Protein AF-A0A2J6SC99-F1 (afdb_monomer_lite)

Foldseek 3Di:
DLVVLVVCLVVVPQADEDPPLQCCVDPNVPNDHLVNSLVVLLVVLVSNVVSNHFYEYEDSLVCCVSCVVSHQEYEYEDCLPVVCLVSRCVCVVVVGEYEYEYEPPCPPDDDPVNCCSQPVDPSCVRYFYWYDHPVRDPRIDGD

pLDDT: mean 95.83, std 3.73, range [76.88, 98.75]

Secondary structure (DSSP, 8-state):
-HHHHHHHHHTT-SEEEETTTTGGGS--SS---HHHHHHHHHHHHHHHHTTS-EEEEES-GGGHHHHTTT-SEEEEE-HHHHT-HHHHHHHHHTT--EEEEE--TTTTS--HHHHHHHH--GGGTTEEEEE--TT--S--EE-

InterPro domains:
  IPR004352 Glycoside-hydrolase family GH114, TIM-barrel domain [PF03537] (1-139)
  IPR013785 Aldolase-type TIM barrel [G3DSA:3.20.20.70] (1-140)
  IPR017853 Glycoside hydrolase superfamily [SSF51445] (4-142)

Organism: Hyaloscypha variabilis (strain UAMH 11265 / GT02V1 / F) (NCBI:txid1149755)

Radius of gyration: 16.0 Å; chains: 1; bounding box: 42×34×37 Å

Structure (mmCIF, N/CA/C/O backbone):
data_AF-A0A2J6SC99-F1
#
_entry.id   AF-A0A2J6SC99-F1
#
loop_
_atom_site.group_PDB
_atom_site.id
_atom_site.type_symbol
_atom_site.label_atom_id
_atom_site.label_alt_id
_atom_site.label_comp_id
_atom_site.label_asym_id
_atom_site.label_entity_id
_atom_site.labe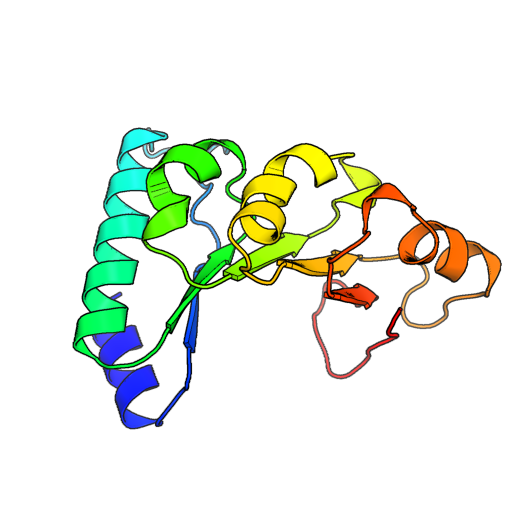l_seq_id
_atom_site.pdbx_PDB_ins_code
_atom_site.Cartn_x
_atom_site.Cartn_y
_atom_site.Cartn_z
_atom_site.occupancy
_atom_site.B_iso_or_equiv
_atom_site.auth_seq_id
_atom_site.auth_comp_id
_atom_site.auth_asym_id
_atom_site.auth_atom_id
_atom_site.pdbx_PDB_model_num
ATOM 1 N N . MET A 1 1 ? -18.388 2.219 2.168 1.00 96.25 1 MET A N 1
ATOM 2 C CA . MET A 1 1 ? -17.527 1.097 1.742 1.00 96.25 1 MET A CA 1
ATOM 3 C C . MET A 1 1 ? -18.162 -0.278 1.862 1.00 96.25 1 MET A C 1
ATOM 5 O O . MET A 1 1 ? -17.966 -1.056 0.94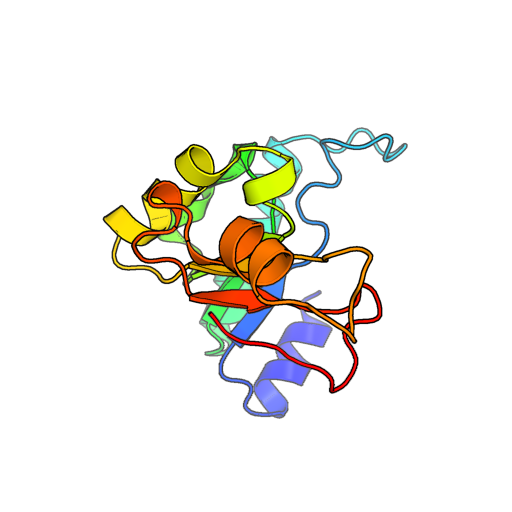5 1.00 96.25 1 MET A O 1
ATOM 9 N N . LEU A 1 2 ? -18.974 -0.575 2.885 1.00 98.00 2 LEU A N 1
ATOM 10 C CA . LEU A 1 2 ? -19.567 -1.914 3.074 1.00 98.00 2 LEU A CA 1
ATOM 11 C C . LEU A 1 2 ? -20.222 -2.522 1.821 1.00 98.00 2 LEU A C 1
ATOM 13 O O . LEU A 1 2 ? -19.901 -3.644 1.465 1.00 98.00 2 LEU A O 1
ATOM 17 N N . LYS A 1 3 ? -21.022 -1.749 1.073 1.00 98.19 3 LYS A N 1
ATOM 18 C CA . LYS A 1 3 ? -21.625 -2.221 -0.191 1.00 98.19 3 LYS A CA 1
ATOM 19 C C . LYS A 1 3 ? -20.603 -2.642 -1.259 1.00 98.19 3 LYS A C 1
ATOM 21 O O . LYS A 1 3 ? -20.916 -3.473 -2.103 1.00 98.19 3 LYS A O 1
ATOM 26 N N . ARG A 1 4 ? -19.403 -2.047 -1.262 1.00 97.88 4 ARG A N 1
ATOM 27 C CA . ARG A 1 4 ? -18.306 -2.473 -2.146 1.00 97.88 4 ARG A CA 1
ATOM 28 C C . ARG A 1 4 ? -17.730 -3.798 -1.656 1.00 97.88 4 ARG A C 1
ATOM 30 O O . ARG A 1 4 ? -17.601 -4.701 -2.461 1.00 97.88 4 ARG A O 1
ATOM 37 N N . LEU A 1 5 ? -17.499 -3.948 -0.352 1.00 97.69 5 LEU A N 1
ATOM 38 C CA . LEU A 1 5 ? -17.050 -5.221 0.225 1.00 97.69 5 LEU A CA 1
ATOM 39 C C . LEU A 1 5 ? -18.066 -6.353 -0.006 1.00 97.69 5 LEU A C 1
ATOM 41 O O . LEU A 1 5 ? -17.665 -7.458 -0.346 1.00 97.69 5 LEU A O 1
ATOM 45 N N . ASP A 1 6 ? -19.372 -6.076 0.091 1.00 97.94 6 ASP A N 1
ATOM 46 C CA . ASP A 1 6 ? -20.428 -7.043 -0.255 1.00 97.94 6 ASP A CA 1
ATOM 47 C C . ASP A 1 6 ? -20.315 -7.499 -1.721 1.00 97.94 6 ASP A C 1
ATOM 49 O O . ASP A 1 6 ? -20.496 -8.676 -2.033 1.00 97.94 6 ASP A O 1
ATOM 53 N N . ARG A 1 7 ? -20.002 -6.567 -2.630 1.00 97.25 7 ARG A N 1
ATOM 54 C CA . ARG A 1 7 ? -19.789 -6.861 -4.051 1.00 97.25 7 ARG A CA 1
ATOM 55 C C . ARG A 1 7 ? -18.515 -7.670 -4.284 1.00 97.25 7 ARG A C 1
ATOM 57 O O . ARG A 1 7 ? -18.561 -8.634 -5.035 1.00 97.25 7 ARG A O 1
ATOM 64 N N . GLU A 1 8 ? -17.397 -7.304 -3.666 1.00 96.56 8 GLU A N 1
ATOM 65 C CA . GLU A 1 8 ? -16.146 -8.048 -3.853 1.00 96.56 8 GLU A CA 1
ATOM 66 C C . GLU A 1 8 ? -16.260 -9.475 -3.291 1.00 96.56 8 GLU A C 1
ATOM 68 O O . GLU A 1 8 ? -15.824 -10.430 -3.935 1.00 96.56 8 GLU A O 1
ATOM 73 N N . ALA A 1 9 ? -16.960 -9.649 -2.166 1.00 94.81 9 ALA A N 1
ATOM 74 C CA . ALA A 1 9 ? -17.269 -10.966 -1.616 1.00 94.81 9 ALA A CA 1
ATOM 75 C C . ALA A 1 9 ? -18.200 -11.785 -2.529 1.00 94.81 9 ALA A C 1
ATOM 77 O O . ALA A 1 9 ? -17.954 -12.970 -2.750 1.00 94.81 9 ALA A O 1
ATOM 78 N N . SER A 1 10 ? -19.235 -11.175 -3.123 1.00 97.00 10 SER A N 1
ATOM 79 C CA . SER A 1 10 ? -20.123 -11.885 -4.062 1.00 97.00 10 SER A CA 1
ATOM 80 C C . SER A 1 10 ? -19.430 -12.274 -5.370 1.00 97.00 10 SER A C 1
ATOM 82 O O . SER A 1 10 ? -19.829 -13.238 -6.022 1.00 97.00 10 SER A O 1
ATOM 84 N N . MET A 1 11 ? -18.359 -11.562 -5.727 1.00 96.69 11 MET A N 1
ATOM 85 C CA . MET A 1 11 ? -17.462 -11.895 -6.832 1.00 96.69 11 MET A CA 1
ATOM 86 C C . MET A 1 11 ? -16.366 -12.901 -6.443 1.00 96.69 11 MET A C 1
ATOM 88 O O . MET A 1 11 ? -15.511 -13.192 -7.278 1.00 96.69 11 MET A O 1
ATOM 92 N N . MET A 1 12 ? -16.393 -13.436 -5.214 1.00 94.44 12 MET A N 1
ATOM 93 C CA . MET A 1 12 ? -15.407 -14.382 -4.678 1.00 94.44 12 MET A CA 1
ATOM 94 C C . MET A 1 12 ? -13.968 -13.860 -4.789 1.00 94.44 12 MET A C 1
ATOM 96 O O . MET A 1 12 ? -13.054 -14.603 -5.137 1.00 94.44 12 MET A O 1
ATOM 100 N N . ARG A 1 13 ? -13.760 -12.561 -4.543 1.00 95.81 13 ARG A N 1
ATOM 101 C CA . ARG A 1 13 ? -12.409 -11.998 -4.451 1.00 95.81 13 ARG A CA 1
ATOM 102 C C . ARG A 1 13 ? -11.722 -12.496 -3.185 1.00 95.81 13 ARG A C 1
ATOM 104 O O . ARG A 1 13 ? -12.306 -12.442 -2.107 1.00 95.81 13 ARG A O 1
ATOM 111 N N . ASP A 1 14 ? -10.467 -12.911 -3.319 1.00 97.69 14 ASP A N 1
ATOM 112 C CA . ASP A 1 14 ? -9.653 -13.391 -2.196 1.00 97.69 14 ASP A CA 1
ATOM 113 C C . ASP A 1 14 ? -9.226 -12.263 -1.250 1.00 97.69 14 ASP A C 1
ATOM 115 O O . ASP A 1 14 ? -8.960 -12.487 -0.068 1.00 97.69 14 ASP A O 1
ATOM 119 N N . GLY A 1 15 ? -9.179 -11.032 -1.757 1.00 97.25 15 GLY A N 1
ATOM 120 C CA . GLY A 1 15 ? -8.796 -9.881 -0.967 1.00 97.25 15 GLY A CA 1
ATOM 121 C C . GLY A 1 15 ? -9.134 -8.543 -1.607 1.00 97.25 15 GLY A C 1
ATOM 122 O O . GLY A 1 15 ? -9.503 -8.467 -2.782 1.00 97.25 15 GLY A O 1
ATOM 123 N N . VAL A 1 16 ? -9.023 -7.491 -0.802 1.00 97.69 16 VAL A N 1
ATOM 124 C CA . VAL A 1 16 ? -9.272 -6.101 -1.185 1.00 97.69 16 VAL A CA 1
ATOM 125 C C . VAL A 1 16 ? -8.086 -5.223 -0.802 1.00 97.69 16 VAL A C 1
ATOM 127 O O . VAL A 1 16 ? -7.497 -5.391 0.261 1.00 97.69 16 VAL A O 1
ATOM 130 N N . ASP A 1 17 ? -7.750 -4.282 -1.671 1.00 97.00 17 ASP A N 1
ATOM 131 C CA . ASP A 1 17 ? -6.709 -3.284 -1.434 1.00 97.00 17 ASP A CA 1
ATOM 132 C C . ASP A 1 17 ? -7.357 -1.935 -1.101 1.00 97.00 17 ASP A C 1
ATOM 134 O O . ASP A 1 17 ? -8.367 -1.572 -1.721 1.00 97.00 17 ASP A O 1
ATOM 138 N N . THR A 1 18 ? -6.852 -1.227 -0.088 1.00 94.00 18 THR A N 1
ATOM 139 C CA . THR A 1 18 ? -7.487 -0.001 0.423 1.00 94.00 18 THR A CA 1
ATOM 140 C C . THR A 1 18 ? -6.667 1.243 0.137 1.00 94.00 18 THR A C 1
ATOM 142 O O . THR A 1 18 ? -5.898 1.701 0.978 1.00 94.00 18 THR A O 1
ATOM 145 N N . ASP A 1 19 ? -6.934 1.831 -1.020 1.00 96.75 19 ASP A N 1
ATOM 146 C CA . ASP A 1 19 ? -6.299 3.067 -1.463 1.00 96.75 19 ASP A CA 1
ATOM 147 C C . ASP A 1 19 ? -6.770 4.311 -0.675 1.00 96.75 19 ASP A C 1
ATOM 149 O O . ASP A 1 19 ? -7.905 4.386 -0.181 1.00 96.75 19 ASP A O 1
ATOM 153 N N . ASN A 1 20 ? -5.906 5.328 -0.627 1.00 96.25 20 ASN A N 1
ATOM 154 C CA . ASN A 1 20 ? -6.101 6.661 -0.048 1.00 96.25 20 ASN A CA 1
ATOM 155 C C . ASN A 1 20 ? -6.441 6.675 1.453 1.00 96.25 20 ASN A C 1
ATOM 157 O O . ASN A 1 20 ? -7.110 7.590 1.947 1.00 96.25 20 ASN A O 1
ATOM 161 N N . THR A 1 21 ? -5.975 5.680 2.211 1.00 96.50 21 THR A N 1
ATOM 162 C CA . THR A 1 21 ? -6.104 5.655 3.679 1.00 96.50 21 THR A CA 1
ATOM 163 C C . THR A 1 21 ? -5.136 6.611 4.388 1.00 96.50 21 THR A C 1
ATOM 165 O O . THR A 1 21 ? -5.194 6.768 5.605 1.00 96.50 21 THR A O 1
ATOM 168 N N . ASP A 1 22 ? -4.298 7.325 3.636 1.00 95.94 22 ASP A N 1
ATOM 169 C CA . ASP A 1 22 ? -3.337 8.325 4.100 1.00 95.94 22 ASP A CA 1
ATOM 170 C C . ASP A 1 22 ? -3.774 9.779 3.844 1.00 95.94 22 ASP A C 1
ATOM 172 O O . ASP A 1 22 ? -2.979 10.714 3.971 1.00 95.94 22 ASP A O 1
ATOM 176 N N . ALA A 1 23 ? -5.057 10.007 3.541 1.00 96.62 23 ALA A N 1
ATOM 177 C CA . ALA A 1 23 ? -5.608 11.341 3.286 1.00 96.62 23 ALA A CA 1
ATOM 178 C C . ALA A 1 23 ? -5.360 12.349 4.433 1.00 96.62 23 ALA A C 1
ATOM 180 O O . ALA A 1 23 ? -5.264 13.554 4.190 1.00 96.62 23 ALA A O 1
ATOM 181 N N . TYR A 1 24 ? -5.199 11.876 5.674 1.00 96.19 24 TYR A N 1
ATOM 182 C CA . TYR A 1 24 ? -4.820 12.704 6.828 1.00 96.19 24 TYR A CA 1
ATOM 183 C C . TYR A 1 24 ? -3.455 13.392 6.670 1.00 96.19 24 TYR A C 1
ATOM 185 O O . TYR A 1 24 ? -3.199 14.421 7.285 1.00 96.19 24 TYR A O 1
ATOM 193 N N . ASN A 1 25 ? -2.575 12.837 5.835 1.00 94.81 25 ASN A N 1
ATOM 194 C CA . ASN A 1 25 ? -1.246 13.364 5.549 1.00 94.81 25 ASN A CA 1
ATOM 195 C C . ASN A 1 25 ? -1.222 14.266 4.293 1.00 94.81 25 ASN A C 1
ATOM 197 O O . ASN A 1 25 ? -0.153 14.564 3.763 1.00 94.81 25 ASN A O 1
ATOM 201 N N . ASN A 1 26 ? -2.395 14.693 3.814 1.00 95.25 26 ASN A N 1
ATOM 202 C CA . ASN A 1 26 ? -2.585 15.558 2.651 1.00 95.25 26 ASN A CA 1
ATOM 203 C C . ASN A 1 26 ? -3.430 16.792 3.009 1.00 95.25 26 ASN A C 1
ATOM 205 O O . ASN A 1 26 ? -4.122 16.814 4.030 1.00 95.25 26 ASN A O 1
ATOM 209 N N . GLU A 1 27 ? -3.440 17.804 2.135 1.00 95.38 27 GLU A N 1
ATOM 210 C CA . GLU A 1 27 ? -4.390 18.926 2.201 1.00 95.38 27 GLU A CA 1
ATOM 211 C C . GLU A 1 27 ? -5.814 18.445 1.859 1.00 95.38 27 GLU A C 1
ATOM 213 O O . GLU A 1 27 ? -6.332 18.660 0.767 1.00 95.38 27 GLU A O 1
ATOM 218 N N . ASN A 1 28 ? -6.450 17.740 2.798 1.00 95.06 28 ASN A N 1
ATOM 219 C CA . ASN A 1 28 ? -7.737 17.075 2.575 1.00 95.06 28 ASN A CA 1
ATOM 220 C C . ASN A 1 28 ? -8.961 17.992 2.752 1.00 95.06 28 ASN A C 1
ATOM 222 O O . ASN A 1 28 ? -10.044 17.650 2.287 1.00 95.06 28 ASN A O 1
ATOM 226 N N . GLY A 1 29 ? -8.819 19.140 3.426 1.00 97.44 29 GLY A N 1
ATOM 227 C CA . GLY A 1 29 ? -9.913 20.097 3.658 1.00 97.44 29 GLY A CA 1
ATOM 228 C C . GLY A 1 29 ? -11.009 19.626 4.628 1.00 97.44 29 GLY A C 1
ATOM 229 O O . GLY A 1 29 ? -12.035 20.290 4.757 1.00 97.44 29 GLY A O 1
ATOM 230 N N . LEU A 1 30 ? -10.801 18.496 5.306 1.00 97.38 30 LEU A N 1
ATOM 231 C CA . LEU A 1 30 ? -11.777 17.824 6.169 1.00 97.38 30 LEU A CA 1
ATOM 232 C C . LEU A 1 30 ? -11.268 17.626 7.604 1.00 97.38 30 LEU A C 1
ATOM 234 O O . LEU A 1 30 ? -11.981 17.058 8.426 1.00 97.38 30 LEU A O 1
ATOM 238 N N . ASN A 1 31 ? -10.054 18.102 7.903 1.00 96.94 31 ASN A N 1
ATOM 239 C CA . ASN A 1 31 ? -9.349 17.875 9.166 1.00 96.94 31 ASN A CA 1
ATOM 240 C C . ASN A 1 31 ? -9.221 16.383 9.519 1.00 96.94 31 ASN A C 1
ATOM 242 O O . ASN A 1 31 ? -9.283 16.033 10.695 1.00 96.94 31 ASN A O 1
ATOM 246 N N . LEU A 1 32 ? -9.046 15.515 8.513 1.00 98.06 32 LEU A N 1
ATOM 247 C CA . LEU A 1 32 ? -8.794 14.093 8.758 1.00 98.06 32 LEU A CA 1
ATOM 248 C C . LEU A 1 32 ? -7.496 13.919 9.544 1.00 98.06 32 LEU A C 1
ATOM 250 O O . LEU A 1 32 ? -6.469 14.508 9.198 1.00 98.06 32 LEU A O 1
ATOM 254 N N . THR A 1 33 ? -7.557 13.088 10.576 1.00 97.94 33 THR A N 1
ATOM 255 C CA . THR A 1 33 ? -6.453 12.791 11.488 1.00 97.94 33 THR A CA 1
ATOM 256 C C . THR A 1 33 ? -5.889 11.390 11.259 1.00 97.94 33 THR A C 1
ATOM 258 O O . THR A 1 33 ? -6.471 10.556 10.561 1.00 97.94 33 THR A O 1
ATOM 261 N N . MET A 1 34 ? -4.731 11.117 11.858 1.00 97.81 34 MET A N 1
ATOM 262 C CA . MET A 1 34 ? -4.150 9.776 11.849 1.00 97.81 34 MET A CA 1
ATOM 263 C C . MET A 1 34 ? -5.059 8.782 12.589 1.00 97.81 34 MET A C 1
ATOM 265 O O . MET A 1 34 ? -5.202 7.640 12.164 1.00 97.81 34 MET A O 1
ATOM 269 N N . GLU A 1 35 ? -5.712 9.225 13.662 1.00 98.38 35 GLU A N 1
ATOM 270 C CA . GLU A 1 35 ? -6.680 8.449 14.433 1.00 98.38 35 GLU A CA 1
ATOM 271 C C . GLU A 1 35 ? -7.910 8.080 13.594 1.00 98.38 35 GLU A C 1
ATOM 273 O O . GLU A 1 35 ? -8.376 6.941 13.669 1.00 98.38 35 GLU A O 1
ATOM 278 N N . ASP A 1 36 ? -8.391 8.996 12.745 1.00 98.44 36 ASP A N 1
ATOM 279 C CA . ASP A 1 36 ? -9.474 8.705 11.796 1.00 98.44 36 ASP A CA 1
ATOM 280 C C . ASP A 1 36 ? -9.063 7.606 10.812 1.00 98.44 36 ASP A C 1
ATOM 282 O O . ASP A 1 36 ? -9.849 6.702 10.529 1.00 98.44 36 ASP A O 1
ATOM 286 N N . ALA A 1 37 ? -7.823 7.647 10.318 1.00 98.31 37 ALA A N 1
ATOM 287 C CA . ALA A 1 37 ? -7.304 6.635 9.406 1.00 98.31 37 ALA A CA 1
ATOM 288 C C . ALA A 1 37 ? -7.146 5.265 10.072 1.00 98.31 37 ALA A C 1
ATOM 290 O O . ALA A 1 37 ? -7.575 4.268 9.493 1.00 98.31 37 ALA A O 1
ATOM 291 N N . VAL A 1 38 ? -6.605 5.207 11.295 1.00 98.62 38 VAL A N 1
ATOM 292 C CA . VAL A 1 38 ? -6.528 3.958 12.075 1.00 98.62 38 VAL A CA 1
ATOM 293 C C . VAL A 1 38 ? -7.927 3.380 12.276 1.00 98.62 38 VAL A C 1
ATOM 295 O O . VAL A 1 38 ? -8.171 2.234 11.912 1.00 98.62 38 VAL A O 1
ATOM 298 N N . SER A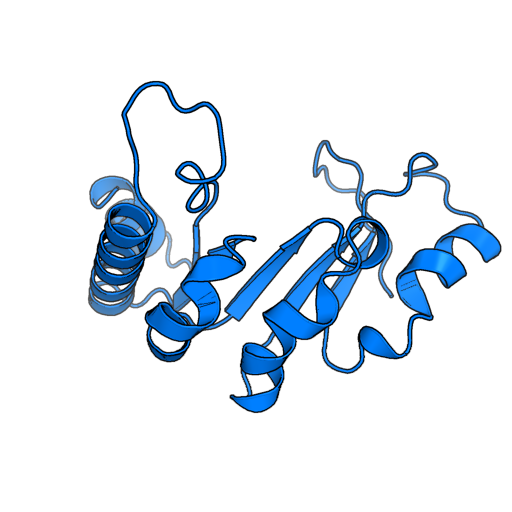 1 39 ? -8.864 4.191 12.777 1.00 98.62 39 SER A N 1
ATOM 299 C CA . SER A 1 39 ? -10.257 3.785 13.002 1.00 98.62 39 SER A CA 1
ATOM 300 C C . SER A 1 39 ? -10.909 3.250 11.725 1.00 98.62 39 SER A C 1
ATOM 302 O O . SER A 1 39 ? -11.559 2.203 11.728 1.00 98.62 39 SER A O 1
ATOM 304 N N . TYR A 1 40 ? -10.696 3.936 10.602 1.00 98.44 40 TYR A N 1
ATOM 305 C CA . TYR A 1 40 ? -11.273 3.557 9.323 1.00 98.44 40 TYR A CA 1
ATOM 306 C C . TYR A 1 40 ? -10.668 2.274 8.744 1.00 98.44 40 TYR A C 1
ATOM 308 O O . TYR A 1 40 ? -11.418 1.423 8.269 1.00 98.44 40 TYR A O 1
ATOM 316 N N . VAL A 1 41 ? -9.345 2.097 8.804 1.00 98.56 41 VAL A N 1
ATOM 317 C CA . VAL A 1 41 ? -8.676 0.873 8.331 1.00 98.56 41 VAL A CA 1
ATOM 318 C C . VAL A 1 41 ? -9.078 -0.329 9.180 1.00 98.56 41 VAL A C 1
ATOM 320 O O . VAL A 1 41 ? -9.438 -1.357 8.612 1.00 98.56 41 VAL A O 1
ATOM 323 N N . THR A 1 42 ? -9.118 -0.198 10.510 1.00 98.62 42 THR A N 1
ATOM 324 C CA . THR A 1 42 ? -9.610 -1.264 11.398 1.00 98.62 42 THR A CA 1
ATOM 325 C C . THR A 1 42 ? -11.058 -1.630 11.065 1.00 98.62 42 THR A C 1
ATOM 327 O O . THR A 1 42 ? -11.365 -2.801 10.860 1.00 98.62 42 THR A O 1
ATOM 330 N N . PHE A 1 43 ? -11.938 -0.638 10.884 1.00 98.69 43 PHE A N 1
ATOM 331 C CA . PHE A 1 43 ? -13.319 -0.872 10.451 1.00 98.69 43 PHE A CA 1
ATOM 332 C C . PHE A 1 43 ? -13.408 -1.625 9.111 1.00 98.69 43 PHE A C 1
ATOM 334 O O . PHE A 1 43 ? -14.253 -2.509 8.946 1.00 98.69 43 PHE A O 1
ATOM 341 N N . LEU A 1 44 ? -12.567 -1.278 8.130 1.00 98.69 44 LEU A N 1
ATOM 342 C CA . LEU A 1 44 ? -12.542 -1.967 6.839 1.00 98.69 44 LEU A CA 1
ATOM 343 C C . LEU A 1 44 ? -12.017 -3.399 6.965 1.00 98.69 44 LEU A C 1
ATOM 345 O O . LEU A 1 44 ? -12.579 -4.283 6.318 1.00 98.69 44 LEU A O 1
ATOM 349 N N . ALA A 1 45 ? -10.995 -3.628 7.792 1.00 98.56 45 ALA A N 1
ATOM 350 C CA . ALA A 1 45 ? -10.429 -4.948 8.042 1.00 98.56 45 ALA A CA 1
ATOM 351 C C . ALA A 1 45 ? -11.453 -5.884 8.685 1.00 98.56 45 ALA A C 1
ATOM 353 O O . ALA A 1 45 ? -11.763 -6.928 8.110 1.00 98.56 45 ALA A O 1
ATOM 354 N N . GLU A 1 46 ? -12.092 -5.456 9.776 1.00 98.62 46 GLU A N 1
ATOM 355 C CA . GLU A 1 46 ? -13.172 -6.208 10.424 1.00 98.62 46 GLU A CA 1
ATOM 356 C C . GLU A 1 46 ? -14.306 -6.527 9.436 1.00 98.62 46 GLU A C 1
ATOM 358 O O . GLU A 1 46 ? -14.812 -7.652 9.368 1.00 98.62 46 GLU A O 1
ATOM 363 N N . ALA A 1 47 ? -14.698 -5.544 8.619 1.00 98.44 47 ALA A N 1
ATOM 364 C CA . ALA A 1 47 ? -15.755 -5.720 7.633 1.00 98.44 47 ALA A CA 1
ATOM 365 C C . ALA A 1 47 ? -15.366 -6.673 6.491 1.00 98.44 47 ALA A C 1
ATOM 367 O O . ALA A 1 47 ? -16.241 -7.396 5.998 1.00 98.44 47 ALA A O 1
ATOM 368 N N . ALA A 1 48 ? -14.107 -6.665 6.050 1.00 98.38 48 ALA A N 1
ATOM 369 C CA . ALA A 1 48 ? -13.586 -7.577 5.036 1.00 98.38 48 ALA A CA 1
ATOM 370 C C . ALA A 1 48 ? -13.510 -9.007 5.586 1.00 98.38 48 ALA A C 1
ATOM 372 O O . ALA A 1 48 ? -14.086 -9.918 4.989 1.00 98.38 48 ALA A O 1
ATOM 373 N N . HIS A 1 49 ? -12.938 -9.195 6.779 1.00 98.25 49 HIS A N 1
ATOM 374 C CA . HIS A 1 49 ? -12.823 -10.507 7.423 1.00 98.25 49 HIS A CA 1
ATOM 375 C C . HIS A 1 49 ? -14.182 -11.145 7.692 1.00 98.25 49 HIS A C 1
ATOM 377 O O . HIS A 1 49 ? -14.367 -12.329 7.421 1.00 98.25 49 HIS A O 1
ATOM 383 N N . ALA A 1 50 ? -15.177 -10.359 8.117 1.00 98.31 50 ALA A N 1
ATOM 384 C CA . ALA A 1 50 ? -16.551 -10.834 8.293 1.00 98.31 50 ALA A CA 1
ATOM 385 C C . ALA A 1 50 ? -17.200 -11.347 6.990 1.00 98.31 50 ALA A C 1
ATOM 387 O O . ALA A 1 50 ? -18.233 -12.015 7.032 1.00 98.31 50 ALA A O 1
ATOM 388 N N . ARG A 1 51 ? -16.618 -11.020 5.830 1.00 97.81 51 ARG A N 1
ATOM 389 C CA . ARG A 1 51 ? -17.079 -11.433 4.499 1.00 97.81 51 ARG A CA 1
ATOM 390 C C . ARG A 1 51 ? -16.186 -12.480 3.842 1.00 97.81 51 ARG A C 1
ATOM 392 O O . ARG A 1 51 ? -16.577 -12.968 2.785 1.00 97.81 51 ARG A O 1
ATOM 399 N N . ASN A 1 52 ? -15.053 -12.829 4.462 1.00 96.38 52 ASN A N 1
ATOM 400 C CA . ASN A 1 52 ? -14.010 -13.762 4.012 1.00 96.38 52 ASN A CA 1
ATOM 401 C C . ASN A 1 52 ? -12.849 -13.218 3.134 1.00 96.38 52 ASN A C 1
ATOM 403 O O . ASN A 1 52 ? -11.806 -13.872 3.136 1.00 96.38 52 ASN A O 1
ATOM 407 N N . PRO A 1 53 ? -12.925 -12.073 2.418 1.00 97.00 53 PRO A N 1
ATOM 408 C CA . PRO A 1 53 ? -11.743 -11.472 1.808 1.00 97.00 53 PRO A CA 1
ATOM 409 C C . PRO A 1 53 ? -10.704 -11.027 2.840 1.00 97.00 53 PRO A C 1
ATOM 411 O O . PRO A 1 53 ? -11.035 -10.460 3.883 1.00 97.00 53 PRO A O 1
ATOM 414 N N . SER A 1 54 ? -9.435 -11.216 2.497 1.00 98.31 54 SER A N 1
ATOM 415 C CA . SER A 1 54 ? -8.315 -10.552 3.167 1.00 98.31 54 SER A CA 1
ATOM 416 C C . SER A 1 54 ? -8.253 -9.063 2.791 1.00 98.31 54 SER A C 1
ATOM 418 O O . SER A 1 54 ? -8.890 -8.631 1.829 1.00 98.31 54 SER A O 1
ATOM 420 N N . ILE A 1 55 ? -7.473 -8.263 3.512 1.00 98.56 55 ILE A N 1
ATOM 421 C CA . ILE A 1 55 ? -7.316 -6.829 3.251 1.00 98.56 55 ILE A CA 1
ATOM 422 C C . ILE A 1 55 ? -5.848 -6.391 3.318 1.00 98.56 55 ILE A C 1
ATOM 424 O O . ILE A 1 55 ? -5.079 -6.887 4.140 1.00 98.56 55 ILE A O 1
ATOM 428 N N . GLY A 1 56 ? -5.462 -5.462 2.449 1.00 98.38 56 GLY A N 1
ATOM 429 C CA . GLY A 1 56 ? -4.149 -4.821 2.445 1.00 98.38 56 GLY A CA 1
ATOM 430 C C . GLY A 1 56 ? -4.175 -3.407 2.996 1.00 98.38 56 GLY A C 1
ATOM 431 O O . GLY A 1 56 ? -5.210 -2.751 2.946 1.00 98.38 56 GLY A O 1
ATOM 432 N N . LEU A 1 57 ? -3.026 -2.936 3.478 1.00 98.44 57 LEU A N 1
ATOM 433 C CA . LEU A 1 57 ? -2.778 -1.516 3.716 1.00 98.44 57 LEU A CA 1
ATOM 434 C C . LEU A 1 57 ? -1.988 -0.937 2.539 1.00 98.44 57 LEU A C 1
ATOM 436 O O . LEU A 1 57 ? -0.926 -1.459 2.210 1.00 98.44 57 LEU A O 1
ATOM 440 N N . GLU A 1 58 ? -2.467 0.150 1.943 1.00 97.69 58 GLU A N 1
ATOM 441 C CA . GLU A 1 58 ? -1.751 0.870 0.888 1.00 97.69 58 GLU A CA 1
ATOM 442 C C . GLU A 1 58 ? -1.046 2.105 1.460 1.00 97.69 58 GLU A C 1
ATOM 444 O O . GLU A 1 58 ? -1.646 2.895 2.195 1.00 97.69 58 GLU A O 1
ATOM 449 N N . ASN A 1 59 ? 0.240 2.274 1.140 1.00 95.88 59 ASN A N 1
ATOM 450 C CA . ASN A 1 59 ? 1.080 3.394 1.574 1.00 95.88 59 ASN A CA 1
ATOM 451 C C . ASN A 1 59 ? 0.949 3.653 3.092 1.00 95.88 59 ASN A C 1
ATOM 453 O O . ASN A 1 59 ? 1.467 2.867 3.880 1.00 95.88 59 ASN A O 1
ATOM 457 N N . SER A 1 60 ? 0.268 4.721 3.531 1.00 96.00 60 SER A N 1
ATOM 458 C CA . SER A 1 60 ? -0.202 4.913 4.926 1.00 96.00 60 SER A CA 1
ATOM 459 C C . SER A 1 60 ? 0.830 4.627 6.023 1.00 96.00 60 SER A C 1
ATOM 461 O O . SER A 1 60 ? 0.542 4.103 7.101 1.00 96.00 60 SER A O 1
ATOM 463 N N . ARG A 1 61 ? 2.072 5.029 5.751 1.00 94.44 61 ARG A N 1
ATOM 464 C CA . ARG A 1 61 ? 3.270 4.688 6.526 1.00 94.44 61 ARG A CA 1
ATOM 465 C C . ARG A 1 61 ? 3.175 4.935 8.037 1.00 94.44 61 ARG A C 1
ATOM 467 O O . ARG A 1 61 ? 3.728 4.163 8.814 1.00 94.44 61 ARG A O 1
ATOM 474 N N . ASN A 1 62 ? 2.482 5.992 8.473 1.00 95.62 62 ASN A N 1
ATOM 475 C CA . ASN A 1 62 ? 2.474 6.377 9.891 1.00 95.62 62 ASN A CA 1
ATOM 476 C C . ASN A 1 62 ? 1.513 5.527 10.735 1.00 95.62 62 ASN A C 1
ATOM 478 O O . ASN A 1 62 ? 1.674 5.484 11.951 1.00 95.62 62 ASN A O 1
ATOM 482 N N . ILE A 1 63 ? 0.546 4.844 10.113 1.00 97.69 63 ILE A N 1
ATOM 483 C CA . ILE A 1 63 ? -0.419 3.998 10.830 1.00 97.69 63 ILE A CA 1
ATOM 484 C C . ILE A 1 63 ? -0.022 2.524 10.861 1.00 97.69 63 ILE A C 1
ATOM 486 O O . ILE A 1 63 ? -0.677 1.753 11.556 1.00 97.69 63 ILE A O 1
ATOM 490 N N . VAL A 1 64 ? 1.071 2.138 10.187 1.00 97.38 64 VAL A N 1
ATOM 491 C CA . VAL A 1 64 ? 1.573 0.754 10.150 1.00 97.38 64 VAL A CA 1
ATOM 492 C C . VAL A 1 64 ? 1.601 0.103 11.540 1.00 97.38 64 VAL A C 1
ATOM 494 O O . VAL A 1 64 ? 1.022 -0.972 11.670 1.00 97.38 64 VAL A O 1
ATOM 497 N N . PRO A 1 65 ? 2.172 0.713 12.603 1.00 97.44 65 PRO A N 1
ATOM 498 C CA . PRO A 1 65 ? 2.216 0.066 13.918 1.00 97.44 65 PRO A CA 1
ATOM 499 C C . PRO A 1 65 ? 0.837 -0.197 14.534 1.00 97.44 65 PRO A C 1
ATOM 501 O O . PRO A 1 65 ? 0.709 -1.097 15.357 1.00 97.44 65 PRO A O 1
ATOM 504 N N . SER A 1 66 ? -0.174 0.588 14.157 1.00 98.31 66 SER A N 1
ATOM 505 C CA . SER A 1 66 ? -1.520 0.535 14.736 1.00 98.31 66 SER A CA 1
ATOM 506 C C . SER A 1 66 ? -2.443 -0.455 14.035 1.00 98.31 66 SER A C 1
ATOM 508 O O . SER A 1 66 ? -3.415 -0.892 14.637 1.00 98.31 66 SER A O 1
ATOM 510 N N . VAL A 1 67 ? -2.173 -0.782 12.767 1.00 98.25 67 VAL A N 1
ATOM 511 C CA . VAL A 1 67 ? -3.055 -1.636 11.947 1.00 98.25 67 VAL A CA 1
ATOM 512 C C . VAL A 1 67 ? -2.367 -2.901 11.445 1.00 98.25 67 VAL A C 1
ATOM 514 O O . VAL A 1 67 ? -2.999 -3.703 10.763 1.00 98.25 67 VAL A O 1
ATOM 517 N N . LEU A 1 68 ? -1.084 -3.099 11.779 1.00 98.38 68 LEU A N 1
ATOM 518 C CA . LEU A 1 68 ? -0.284 -4.229 11.306 1.00 98.38 68 LEU A CA 1
ATOM 519 C C . LEU A 1 68 ? -0.989 -5.563 11.520 1.00 98.38 68 LEU A C 1
ATOM 521 O O . LEU A 1 68 ? -0.948 -6.391 10.620 1.00 98.38 68 LEU A O 1
ATOM 525 N N . ASP A 1 69 ? -1.619 -5.780 12.674 1.00 98.31 69 ASP A N 1
ATOM 526 C CA . ASP A 1 69 ? -2.271 -7.050 13.009 1.00 98.31 69 ASP A CA 1
ATOM 527 C C . ASP A 1 69 ? -3.592 -7.267 12.258 1.00 98.31 69 ASP A C 1
ATOM 529 O O . ASP A 1 69 ? -3.944 -8.412 11.974 1.00 98.31 69 ASP A O 1
ATOM 533 N N . GLU A 1 70 ? -4.243 -6.187 11.825 1.00 98.38 70 GLU A N 1
ATOM 534 C CA . GLU A 1 70 ? -5.544 -6.208 11.150 1.00 98.38 70 GLU A CA 1
ATOM 535 C C . GLU A 1 70 ? -5.429 -6.577 9.661 1.00 98.38 70 GLU A C 1
ATOM 537 O O . GLU A 1 70 ? -6.282 -7.266 9.099 1.00 98.38 70 GLU A O 1
ATOM 542 N N . VAL A 1 71 ? -4.352 -6.160 8.993 1.00 98.62 71 VAL A N 1
ATOM 543 C CA . VAL A 1 71 ? -4.180 -6.352 7.542 1.00 98.62 71 VAL A CA 1
ATOM 544 C C . VAL A 1 71 ? -3.284 -7.543 7.197 1.00 98.62 71 VAL A C 1
ATOM 546 O O . VAL A 1 71 ? -2.443 -7.972 7.986 1.00 98.62 71 VAL A O 1
ATOM 549 N N . GLN A 1 72 ? -3.455 -8.118 6.008 1.00 98.69 72 GLN A N 1
ATOM 550 C CA . GLN A 1 72 ? -2.745 -9.319 5.556 1.00 98.69 72 GLN A CA 1
ATOM 551 C C . GLN A 1 72 ? -1.483 -9.002 4.748 1.00 98.69 72 GLN A C 1
ATOM 553 O O . GLN A 1 72 ? -0.565 -9.819 4.734 1.00 98.69 72 GLN A O 1
ATOM 558 N N . TRP A 1 73 ? -1.402 -7.833 4.116 1.00 98.75 73 TRP A N 1
ATOM 559 C CA . TRP A 1 73 ? -0.224 -7.384 3.373 1.00 98.75 73 TRP A CA 1
ATOM 560 C C . TRP A 1 73 ? -0.079 -5.867 3.416 1.00 98.75 73 TRP A C 1
ATOM 562 O O . TRP A 1 73 ? -1.012 -5.147 3.775 1.00 98.75 73 TRP A O 1
ATOM 572 N N . GLN A 1 74 ? 1.096 -5.407 3.000 1.00 98.12 74 GLN A N 1
ATOM 573 C CA . GLN A 1 74 ? 1.319 -4.022 2.615 1.00 98.12 74 GLN A CA 1
ATOM 574 C C . GLN A 1 74 ? 1.381 -3.924 1.096 1.00 98.12 74 GLN A C 1
ATOM 576 O O . GLN A 1 74 ? 2.067 -4.719 0.456 1.00 98.12 74 GLN A O 1
ATOM 581 N N . PHE A 1 75 ? 0.722 -2.927 0.529 1.00 97.69 75 PHE A N 1
ATOM 582 C CA . PHE A 1 75 ? 0.950 -2.452 -0.823 1.00 97.69 75 PHE A CA 1
ATOM 583 C C . PHE A 1 75 ? 1.640 -1.090 -0.743 1.00 97.69 75 PHE A C 1
ATOM 585 O O . PHE A 1 75 ? 1.224 -0.219 0.018 1.00 97.69 75 PHE A O 1
ATOM 592 N N . ASN A 1 76 ? 2.748 -0.889 -1.443 1.00 95.62 76 ASN A N 1
ATOM 593 C CA . ASN A 1 76 ? 3.425 0.399 -1.405 1.00 95.62 76 ASN A CA 1
ATOM 594 C C . ASN A 1 76 ? 3.930 0.815 -2.776 1.00 95.62 76 ASN A C 1
ATOM 596 O O . ASN A 1 76 ? 4.384 -0.001 -3.581 1.00 95.62 76 ASN A O 1
ATOM 600 N N . GLU A 1 77 ? 3.978 2.123 -2.961 1.00 95.81 77 GLU A N 1
ATOM 601 C CA . GLU A 1 77 ? 4.464 2.738 -4.178 1.00 95.81 77 GLU A CA 1
ATOM 602 C C . GLU A 1 77 ? 5.741 3.527 -3.889 1.00 95.81 77 GLU A C 1
ATOM 604 O O . GLU A 1 77 ? 5.871 4.201 -2.868 1.00 95.81 77 GLU A O 1
ATOM 609 N N . GLN A 1 78 ? 6.706 3.448 -4.800 1.00 94.12 78 GLN A N 1
ATOM 610 C CA . GLN A 1 78 ? 7.850 4.356 -4.860 1.00 94.12 78 GLN A CA 1
ATOM 611 C C . GLN A 1 78 ? 8.757 4.369 -3.611 1.00 94.12 78 GLN A C 1
ATOM 613 O O . GLN A 1 78 ? 9.353 5.401 -3.271 1.00 94.12 78 GLN A O 1
ATOM 618 N N . CYS A 1 79 ? 8.923 3.229 -2.929 1.00 91.31 79 CYS A N 1
ATOM 619 C CA . CYS A 1 79 ? 9.799 3.141 -1.755 1.00 91.31 79 CYS A CA 1
ATOM 620 C C . CYS A 1 79 ? 11.260 3.486 -2.076 1.00 91.31 79 CYS A C 1
ATOM 622 O O . CYS A 1 79 ? 11.951 4.053 -1.225 1.00 91.31 79 CYS A O 1
ATOM 624 N N . VAL A 1 80 ? 11.751 3.169 -3.279 1.00 90.75 80 VAL A N 1
ATOM 625 C CA . VAL A 1 80 ? 13.088 3.537 -3.773 1.00 90.75 80 VAL A CA 1
ATOM 626 C C . VAL A 1 80 ? 13.220 5.053 -3.827 1.00 90.75 80 VAL A C 1
ATOM 628 O O . VAL A 1 80 ? 14.221 5.603 -3.357 1.00 90.75 80 VAL A O 1
ATOM 631 N N . VAL A 1 81 ? 12.210 5.732 -4.373 1.00 90.56 81 VAL A N 1
ATOM 632 C CA . VAL A 1 81 ? 12.207 7.188 -4.570 1.00 90.56 81 VAL A CA 1
ATOM 633 C C . VAL A 1 81 ? 12.147 7.917 -3.230 1.00 90.56 81 VAL A C 1
ATOM 635 O O . VAL A 1 81 ? 12.954 8.817 -2.986 1.00 90.56 81 VAL A O 1
ATOM 638 N N . TYR A 1 82 ? 11.243 7.502 -2.340 1.00 91.19 82 TYR A N 1
ATOM 639 C CA . TYR A 1 82 ? 11.008 8.167 -1.054 1.00 91.19 82 TYR A CA 1
ATOM 640 C C . TYR A 1 82 ? 11.856 7.618 0.102 1.00 91.19 82 TYR A C 1
ATOM 642 O O . TYR A 1 82 ? 11.898 8.211 1.178 1.00 91.19 82 TYR A O 1
ATOM 650 N N . ARG A 1 83 ? 12.613 6.538 -0.131 1.00 89.88 83 ARG A N 1
ATOM 651 C CA . ARG A 1 83 ? 13.487 5.857 0.844 1.00 89.88 83 ARG A CA 1
ATOM 652 C C . ARG A 1 83 ? 12.732 5.301 2.056 1.00 89.88 83 ARG A C 1
ATOM 654 O O . ARG A 1 83 ? 13.228 5.369 3.180 1.00 89.88 83 ARG A O 1
ATOM 661 N N . GLU A 1 84 ? 11.575 4.690 1.821 1.00 89.75 84 GLU A N 1
ATOM 662 C CA . GLU A 1 84 ? 10.617 4.312 2.874 1.00 89.75 84 GLU A CA 1
ATOM 663 C C . GLU A 1 84 ? 10.642 2.830 3.276 1.00 89.75 84 GLU A C 1
ATOM 665 O O . GLU A 1 84 ? 9.865 2.409 4.128 1.00 89.75 84 GLU A O 1
ATOM 670 N N . PHE A 1 85 ? 11.583 2.035 2.753 1.00 88.75 85 PHE A N 1
ATOM 671 C CA . PHE A 1 85 ? 11.660 0.590 3.022 1.00 88.75 85 PHE A CA 1
ATOM 672 C C . PHE A 1 85 ? 11.566 0.218 4.501 1.00 88.75 85 PHE A C 1
ATOM 674 O O . PHE A 1 85 ? 10.875 -0.733 4.856 1.00 88.75 85 PHE A O 1
ATOM 681 N N . SER A 1 86 ? 12.265 0.957 5.374 1.00 91.38 86 SER A N 1
ATOM 682 C CA . SER A 1 86 ? 12.282 0.686 6.817 1.00 91.38 86 SER A CA 1
ATOM 683 C C . SER A 1 86 ? 10.893 0.730 7.439 1.00 91.38 86 SER A C 1
ATOM 685 O O . SER A 1 86 ? 10.649 -0.003 8.393 1.00 91.38 86 SER A O 1
ATOM 687 N N . THR A 1 87 ? 9.998 1.550 6.892 1.00 93.94 87 THR A N 1
ATOM 688 C CA . THR A 1 87 ? 8.643 1.728 7.406 1.00 93.94 87 THR A CA 1
ATOM 689 C C . THR A 1 87 ? 7.781 0.489 7.196 1.00 93.94 87 THR A C 1
ATOM 691 O O . THR A 1 87 ? 6.963 0.171 8.051 1.00 93.94 87 THR A O 1
ATOM 694 N N . PHE A 1 88 ? 8.005 -0.252 6.107 1.00 95.50 88 PHE A N 1
ATOM 695 C CA . PHE A 1 88 ? 7.201 -1.427 5.755 1.00 95.50 88 PHE A CA 1
ATOM 696 C C . PHE A 1 88 ? 7.850 -2.761 6.142 1.00 95.50 88 PHE A C 1
ATOM 698 O O . PHE A 1 88 ? 7.194 -3.799 6.111 1.00 95.50 88 PHE A O 1
ATOM 705 N N . ARG A 1 89 ? 9.106 -2.761 6.618 1.00 94.81 89 ARG A N 1
ATOM 706 C CA . ARG A 1 89 ? 9.741 -3.976 7.172 1.00 94.81 89 ARG A CA 1
ATOM 707 C C . ARG A 1 89 ? 8.975 -4.654 8.319 1.00 94.81 89 ARG A C 1
ATOM 709 O O . ARG A 1 89 ? 9.138 -5.869 8.426 1.00 94.81 89 ARG A O 1
ATOM 716 N N . PRO A 1 90 ? 8.166 -3.969 9.156 1.00 97.12 90 PRO A N 1
ATOM 717 C CA . PRO A 1 90 ? 7.319 -4.648 10.134 1.00 97.12 90 PRO A CA 1
ATOM 718 C C . PRO A 1 90 ? 6.419 -5.731 9.523 1.00 97.12 90 PRO A C 1
ATOM 720 O O . PRO A 1 90 ? 6.249 -6.773 10.147 1.00 97.12 90 PRO A O 1
ATOM 723 N N . PHE A 1 91 ? 5.935 -5.560 8.285 1.00 98.12 91 PHE A N 1
ATOM 724 C CA . PHE A 1 91 ? 5.172 -6.599 7.582 1.00 98.12 91 PHE A CA 1
ATOM 725 C C . PHE A 1 91 ? 6.021 -7.840 7.317 1.00 98.12 91 PHE A C 1
ATOM 727 O O . PHE A 1 91 ? 5.642 -8.935 7.724 1.00 98.12 91 PHE A O 1
ATOM 734 N N . ILE A 1 92 ? 7.219 -7.665 6.750 1.00 97.12 92 ILE A N 1
ATOM 735 C CA . ILE A 1 92 ? 8.159 -8.773 6.522 1.00 97.12 92 ILE A CA 1
ATOM 736 C C . ILE A 1 92 ? 8.516 -9.475 7.838 1.00 97.12 92 ILE A C 1
ATOM 738 O O . ILE A 1 92 ? 8.539 -10.703 7.899 1.00 97.12 92 ILE A O 1
ATOM 742 N N . ALA A 1 93 ? 8.762 -8.711 8.906 1.00 96.94 93 ALA A N 1
ATOM 743 C CA . ALA A 1 93 ? 9.068 -9.258 10.228 1.00 96.94 93 ALA A CA 1
ATOM 744 C C . ALA A 1 93 ? 7.893 -10.049 10.832 1.00 96.94 93 ALA A C 1
ATOM 746 O O . ALA A 1 93 ? 8.122 -11.035 11.528 1.00 96.94 93 ALA A O 1
ATOM 747 N N . ALA A 1 94 ? 6.653 -9.656 10.528 1.00 97.94 94 ALA A N 1
ATOM 748 C CA . ALA A 1 94 ? 5.432 -10.363 10.907 1.00 97.94 94 ALA A CA 1
ATOM 749 C C . ALA A 1 94 ? 5.070 -11.527 9.958 1.00 97.94 94 ALA A C 1
ATOM 751 O O . ALA A 1 94 ? 4.023 -12.149 10.126 1.00 97.94 94 ALA A O 1
ATOM 752 N N . GLY A 1 95 ? 5.903 -11.829 8.952 1.00 97.94 95 GLY A N 1
ATOM 753 C CA . GLY A 1 95 ? 5.630 -12.871 7.957 1.00 97.94 95 GLY A CA 1
ATOM 754 C C . GLY A 1 95 ? 4.555 -12.496 6.930 1.00 97.94 95 GLY A C 1
ATOM 755 O O . GLY A 1 95 ? 4.009 -13.378 6.271 1.00 97.94 95 GLY A O 1
ATOM 756 N N . LYS A 1 96 ? 4.246 -11.203 6.794 1.00 98.38 96 LYS A N 1
ATOM 757 C CA . LYS A 1 96 ? 3.267 -10.653 5.849 1.00 98.38 96 LYS A CA 1
ATOM 758 C C . LYS A 1 96 ? 3.985 -10.116 4.602 1.00 98.38 96 LYS A C 1
ATOM 760 O O . LYS A 1 96 ? 5.030 -9.475 4.742 1.00 98.38 96 LYS A O 1
ATOM 765 N N . PRO A 1 97 ? 3.472 -10.367 3.385 1.00 97.88 97 PRO A N 1
ATOM 766 C CA . PRO A 1 97 ? 4.115 -9.891 2.168 1.00 97.88 97 PRO A CA 1
ATOM 767 C C . PRO A 1 97 ? 4.010 -8.367 2.038 1.00 97.88 97 PRO A C 1
ATOM 769 O O . PRO A 1 97 ? 3.060 -7.743 2.517 1.00 97.88 97 PRO A O 1
ATOM 772 N N . VAL A 1 98 ? 4.988 -7.787 1.342 1.00 97.69 98 VAL A N 1
ATOM 773 C CA . VAL A 1 98 ? 4.935 -6.404 0.862 1.00 97.69 98 VAL A CA 1
ATOM 774 C C . VAL A 1 98 ? 4.927 -6.431 -0.663 1.00 97.69 98 VAL A C 1
ATOM 776 O O . VAL A 1 98 ? 5.911 -6.850 -1.275 1.00 97.69 98 VAL A O 1
ATOM 779 N N . PHE A 1 99 ? 3.819 -6.021 -1.274 1.00 97.81 99 PHE A N 1
ATOM 780 C CA . PHE A 1 99 ? 3.698 -5.812 -2.713 1.00 97.81 99 PHE A CA 1
ATOM 781 C C . PHE A 1 99 ? 4.172 -4.401 -3.043 1.00 97.81 99 PHE A C 1
ATOM 783 O O . PHE A 1 99 ? 3.643 -3.423 -2.523 1.00 97.81 99 PHE A O 1
ATOM 790 N N . HIS A 1 100 ? 5.197 -4.299 -3.879 1.00 97.19 100 HIS A N 1
ATOM 791 C CA . HIS A 1 100 ? 5.922 -3.057 -4.095 1.00 97.19 100 HIS A CA 1
ATOM 792 C C . HIS A 1 100 ? 5.884 -2.665 -5.567 1.00 97.19 100 HIS A C 1
ATOM 794 O O . HIS A 1 100 ? 6.231 -3.466 -6.436 1.00 97.19 100 HIS A O 1
ATOM 800 N N . ILE A 1 101 ? 5.485 -1.428 -5.850 1.00 97.50 101 ILE A N 1
ATOM 801 C CA . ILE A 1 101 ? 5.482 -0.883 -7.205 1.00 97.50 101 ILE A CA 1
ATOM 802 C C . ILE A 1 101 ? 6.432 0.303 -7.316 1.00 97.50 101 ILE A C 1
ATOM 804 O O . ILE A 1 101 ? 6.403 1.230 -6.512 1.00 97.50 101 ILE A O 1
ATOM 808 N N . GLU A 1 102 ? 7.231 0.302 -8.378 1.00 97.12 102 GLU A N 1
ATOM 809 C CA . GLU A 1 102 ? 8.025 1.451 -8.801 1.00 97.12 102 GLU A CA 1
ATOM 810 C C . GLU A 1 102 ? 7.570 1.958 -10.169 1.00 97.12 102 GLU A C 1
ATOM 812 O O . GLU A 1 102 ? 7.187 1.185 -11.055 1.00 97.12 102 GLU A O 1
ATOM 817 N N . TYR A 1 103 ? 7.670 3.275 -10.363 1.00 97.31 103 TYR A N 1
ATOM 818 C CA . TYR A 1 103 ? 7.255 3.954 -11.592 1.00 97.31 103 TYR A CA 1
ATOM 819 C C . TYR A 1 103 ? 8.441 4.642 -12.284 1.00 97.31 103 TYR A C 1
ATOM 821 O O . TYR A 1 103 ? 8.570 5.869 -12.223 1.00 97.31 103 TYR A O 1
ATOM 829 N N . PRO A 1 104 ? 9.339 3.894 -12.956 1.00 96.31 104 PRO A N 1
ATOM 830 C CA . PRO A 1 104 ? 10.402 4.511 -13.734 1.00 96.31 104 PRO A CA 1
ATOM 831 C C . PRO A 1 104 ? 9.825 5.431 -14.813 1.00 96.31 104 PRO A C 1
ATOM 833 O O . PRO A 1 104 ? 8.938 5.037 -15.571 1.00 96.31 104 PRO A O 1
ATOM 836 N N . SER A 1 105 ? 10.386 6.630 -14.965 1.00 95.81 105 SER A N 1
ATOM 837 C CA . SER A 1 105 ? 9.947 7.584 -15.995 1.00 95.81 105 SER A CA 1
ATOM 838 C C . SER A 1 105 ? 10.150 7.081 -17.429 1.00 95.81 105 SER A C 1
ATOM 840 O O . SER A 1 105 ? 9.505 7.573 -18.352 1.00 95.81 105 SER A O 1
ATOM 842 N N . SER A 1 106 ? 11.030 6.097 -17.626 1.00 96.44 106 SER A N 1
ATOM 843 C CA . SER A 1 106 ? 11.271 5.445 -18.913 1.00 96.44 106 SER A CA 1
ATOM 844 C C . SER A 1 106 ? 10.299 4.303 -19.224 1.00 96.44 106 SER A C 1
ATOM 846 O O . SER A 1 106 ? 10.372 3.741 -20.316 1.00 96.44 106 SER A O 1
ATOM 848 N N . ALA A 1 107 ? 9.380 3.949 -18.317 1.00 96.38 107 ALA A N 1
ATOM 849 C CA . ALA A 1 107 ? 8.390 2.905 -18.568 1.00 96.38 107 ALA A CA 1
ATOM 850 C C . ALA A 1 107 ? 7.534 3.247 -19.809 1.00 96.38 107 ALA A C 1
ATOM 852 O O . ALA A 1 107 ? 7.076 4.382 -19.947 1.00 96.38 107 ALA A O 1
ATOM 853 N N . PRO A 1 108 ? 7.289 2.293 -20.730 1.00 96.06 108 PRO A N 1
ATOM 854 C CA . PRO A 1 108 ? 7.543 0.852 -20.617 1.00 96.06 108 PRO A CA 1
ATOM 855 C C . PRO A 1 108 ? 8.925 0.390 -21.130 1.00 96.06 108 PRO A C 1
ATOM 857 O O . PRO A 1 108 ? 9.213 -0.804 -21.146 1.00 96.06 108 PRO A O 1
ATOM 860 N N . THR A 1 109 ? 9.780 1.306 -21.583 1.00 97.00 109 THR A N 1
ATOM 861 C CA . THR A 1 109 ? 11.084 0.996 -22.188 1.00 97.00 109 THR A CA 1
ATOM 862 C C . THR A 1 109 ? 12.200 1.150 -21.155 1.00 97.00 109 THR A C 1
ATOM 864 O O . THR A 1 109 ? 12.890 2.168 -21.090 1.00 97.00 109 THR A O 1
ATOM 867 N N . ILE A 1 110 ? 12.391 0.117 -20.335 1.00 96.62 110 ILE A N 1
ATOM 868 C CA . ILE A 1 110 ? 13.388 0.109 -19.259 1.00 96.62 110 ILE A CA 1
ATOM 869 C C . ILE A 1 110 ? 14.695 -0.529 -19.743 1.00 96.62 110 ILE A C 1
ATOM 871 O O . ILE A 1 110 ? 14.707 -1.652 -20.239 1.00 96.62 110 ILE A O 1
ATOM 875 N N . ASN A 1 111 ? 15.820 0.175 -19.588 1.00 96.50 111 ASN A N 1
ATOM 876 C CA . ASN A 1 111 ? 17.146 -0.405 -19.822 1.00 96.50 111 ASN A CA 1
ATOM 877 C C . ASN A 1 111 ? 17.688 -1.087 -18.549 1.00 96.50 111 ASN A C 1
ATOM 879 O O . ASN A 1 111 ? 17.205 -0.837 -17.445 1.00 96.50 111 ASN A O 1
ATOM 883 N N . ALA A 1 112 ? 18.727 -1.914 -18.690 1.00 95.56 112 ALA A N 1
ATOM 884 C CA . ALA A 1 112 ? 19.293 -2.680 -17.575 1.00 95.56 112 ALA A CA 1
ATOM 885 C C . ALA A 1 112 ? 19.777 -1.807 -16.401 1.00 95.56 112 ALA A C 1
ATOM 887 O O . ALA A 1 112 ? 19.609 -2.192 -15.246 1.00 95.56 112 ALA A O 1
ATOM 888 N N . THR A 1 113 ? 20.336 -0.625 -16.677 1.00 95.12 113 THR A N 1
ATOM 889 C CA . THR A 1 113 ? 20.812 0.304 -15.641 1.00 95.12 113 THR A CA 1
ATOM 890 C C . THR A 1 113 ? 19.653 0.857 -14.819 1.00 95.12 113 THR A C 1
ATOM 892 O O . THR A 1 113 ? 19.699 0.825 -13.592 1.00 95.12 113 THR A O 1
ATOM 895 N N . THR A 1 114 ? 18.590 1.320 -15.481 1.00 94.38 114 THR A N 1
ATOM 896 C CA . THR A 1 114 ? 17.375 1.786 -14.808 1.00 94.38 114 THR A CA 1
ATOM 897 C C . THR A 1 114 ? 16.711 0.644 -14.049 1.00 94.38 114 THR A C 1
ATOM 899 O O . THR A 1 114 ? 16.355 0.825 -12.893 1.00 94.38 114 THR A O 1
ATOM 902 N N . LYS A 1 115 ? 16.609 -0.555 -14.638 1.00 95.00 115 LYS A N 1
ATOM 903 C CA . LYS A 1 115 ? 16.050 -1.719 -13.939 1.00 95.00 115 LYS A CA 1
ATOM 904 C C . LYS A 1 115 ? 16.836 -2.044 -12.668 1.00 95.00 115 LYS A C 1
ATOM 906 O O . LYS A 1 115 ? 16.235 -2.228 -11.620 1.00 95.00 115 LYS A O 1
ATOM 911 N N . ALA A 1 116 ? 18.168 -2.041 -12.726 1.00 93.31 116 ALA A N 1
ATOM 912 C CA . ALA A 1 116 ? 19.012 -2.292 -11.559 1.00 93.31 116 ALA A CA 1
ATOM 913 C C . ALA A 1 116 ? 18.850 -1.229 -10.456 1.00 93.31 116 ALA A C 1
ATOM 915 O O . ALA A 1 116 ? 18.944 -1.573 -9.281 1.00 93.31 116 ALA A O 1
ATOM 916 N N . GLN A 1 117 ? 18.580 0.034 -10.807 1.00 91.50 117 GLN A N 1
ATOM 917 C CA . GLN A 1 117 ? 18.314 1.094 -9.826 1.00 91.50 117 GLN A CA 1
ATOM 918 C C . GLN A 1 117 ? 17.096 0.777 -8.947 1.00 91.50 117 GLN A C 1
ATOM 920 O O . GLN A 1 117 ? 17.122 1.090 -7.758 1.00 91.50 117 GLN A O 1
ATOM 925 N N . TYR A 1 118 ? 16.061 0.169 -9.530 1.00 92.50 118 TYR A N 1
ATOM 926 C CA . TYR A 1 118 ? 14.837 -0.183 -8.815 1.00 92.50 118 TYR A CA 1
ATOM 927 C C . TYR A 1 118 ? 14.871 -1.605 -8.245 1.00 92.50 118 TYR A C 1
ATOM 929 O O . TYR A 1 118 ? 14.427 -1.797 -7.134 1.00 92.50 118 TYR A O 1
ATOM 937 N N . CYS A 1 119 ? 15.442 -2.591 -8.943 1.00 91.88 119 CYS A N 1
ATOM 938 C CA . CYS A 1 119 ? 15.366 -3.998 -8.527 1.00 91.88 119 CYS A CA 1
ATOM 939 C C . CYS A 1 119 ? 16.526 -4.483 -7.645 1.00 9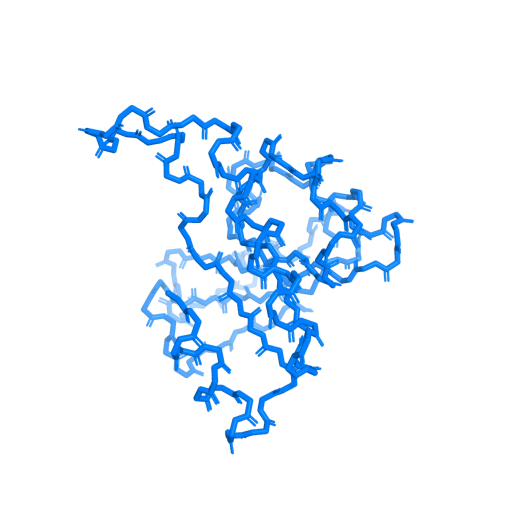1.88 119 CYS A C 1
ATOM 941 O O . CYS A 1 119 ? 16.376 -5.449 -6.905 1.00 91.88 119 CYS A O 1
ATOM 943 N N . ASN A 1 120 ? 17.710 -3.862 -7.721 1.00 88.19 120 ASN A N 1
ATOM 944 C CA . ASN A 1 120 ? 18.901 -4.360 -7.015 1.00 88.19 120 ASN A CA 1
ATOM 945 C C . ASN A 1 120 ? 19.159 -3.611 -5.701 1.00 88.19 120 ASN A C 1
ATOM 947 O O . ASN A 1 120 ? 20.306 -3.465 -5.265 1.00 88.19 120 ASN A O 1
ATOM 951 N N . ASN A 1 121 ? 18.104 -3.119 -5.055 1.00 79.62 121 ASN A N 1
ATOM 952 C CA . ASN A 1 121 ? 18.214 -2.464 -3.765 1.00 79.62 121 ASN A CA 1
ATOM 953 C C . ASN A 1 121 ? 18.196 -3.512 -2.648 1.00 79.62 121 ASN A C 1
ATOM 955 O O . ASN A 1 121 ? 17.179 -4.142 -2.386 1.00 79.62 121 ASN A O 1
ATOM 959 N N . SER A 1 122 ? 19.305 -3.680 -1.924 1.00 76.88 122 SER A N 1
ATOM 960 C CA . SER A 1 122 ? 19.382 -4.653 -0.820 1.00 76.88 122 SER A CA 1
ATOM 961 C C . SER A 1 122 ? 18.327 -4.431 0.276 1.00 76.88 122 SER A C 1
ATOM 963 O O . SER A 1 122 ? 17.998 -5.358 1.022 1.00 76.88 122 SER A O 1
ATOM 965 N N . ARG A 1 123 ? 17.758 -3.221 0.364 1.00 78.44 123 ARG A N 1
ATOM 966 C CA . ARG A 1 123 ? 16.671 -2.876 1.293 1.00 78.44 123 ARG A CA 1
ATOM 967 C C . ARG A 1 123 ? 15.321 -3.491 0.912 1.00 78.44 123 ARG A C 1
ATOM 969 O O . ARG A 1 123 ? 14.466 -3.573 1.786 1.00 78.44 123 ARG A O 1
ATOM 976 N N . GLU A 1 124 ? 15.167 -3.973 -0.321 1.00 80.31 124 GLU A N 1
ATOM 977 C CA . GLU A 1 124 ? 13.970 -4.662 -0.831 1.00 80.31 124 GLU A CA 1
ATOM 978 C C . GLU A 1 124 ? 13.915 -6.141 -0.472 1.00 80.31 124 GLU A C 1
ATOM 980 O O . GLU A 1 124 ? 12.991 -6.839 -0.869 1.00 80.31 124 GLU A O 1
ATOM 985 N N . THR A 1 125 ? 14.878 -6.654 0.294 1.00 87.50 125 THR A N 1
ATOM 986 C CA . THR A 1 125 ? 14.860 -8.062 0.704 1.00 87.50 125 THR A CA 1
ATOM 987 C C . THR A 1 125 ? 13.521 -8.415 1.376 1.00 87.50 125 THR A C 1
ATOM 989 O O . THR A 1 125 ? 13.230 -7.927 2.471 1.00 87.50 125 THR A O 1
ATOM 992 N N . GLY A 1 126 ? 12.734 -9.277 0.720 1.00 91.12 126 GLY A N 1
ATOM 993 C CA . GLY A 1 126 ? 11.399 -9.718 1.149 1.00 91.12 126 GLY A CA 1
ATOM 994 C C . GLY A 1 126 ? 10.220 -9.022 0.452 1.00 91.12 126 GLY A C 1
ATOM 995 O O . GLY A 1 126 ? 9.089 -9.477 0.596 1.00 91.12 126 GLY A O 1
ATOM 996 N N . PHE A 1 127 ? 10.464 -7.957 -0.311 1.00 95.12 127 PHE A N 1
ATOM 997 C CA . PHE A 1 127 ? 9.446 -7.223 -1.061 1.00 95.12 127 PHE A CA 1
ATOM 998 C C . PHE A 1 127 ? 9.215 -7.902 -2.417 1.00 95.12 127 PHE A C 1
ATOM 1000 O O . PHE A 1 127 ? 10.144 -8.408 -3.045 1.00 95.12 127 PHE A O 1
ATOM 1007 N N . SER A 1 128 ? 7.964 -7.919 -2.867 1.00 96.06 128 SER A N 1
ATOM 1008 C CA . SER A 1 128 ? 7.566 -8.386 -4.197 1.00 96.06 128 SER A CA 1
ATOM 1009 C C . SER A 1 128 ? 7.486 -7.181 -5.135 1.00 96.06 128 SER A C 1
ATOM 1011 O O . SER A 1 128 ? 6.423 -6.570 -5.254 1.00 96.06 128 SER A O 1
ATOM 1013 N N . THR A 1 129 ? 8.621 -6.805 -5.733 1.00 95.81 129 THR A N 1
ATOM 1014 C CA . THR A 1 129 ? 8.760 -5.571 -6.525 1.00 95.81 129 THR A CA 1
ATOM 1015 C C . THR A 1 129 ? 8.402 -5.767 -8.000 1.00 95.81 129 THR A C 1
ATOM 1017 O O . THR A 1 129 ? 8.916 -6.664 -8.670 1.00 95.81 129 THR A O 1
ATOM 1020 N N . ILE A 1 130 ? 7.579 -4.868 -8.543 1.00 97.06 130 ILE A N 1
ATOM 1021 C CA . ILE A 1 130 ? 7.300 -4.759 -9.979 1.00 97.06 130 ILE A CA 1
ATOM 1022 C C . ILE A 1 130 ? 7.466 -3.314 -10.459 1.00 97.06 130 ILE A C 1
ATOM 1024 O O . ILE A 1 130 ? 7.164 -2.361 -9.743 1.00 97.06 130 ILE A O 1
ATOM 1028 N N . LEU A 1 131 ? 7.915 -3.138 -11.700 1.00 97.62 131 LEU A N 1
ATOM 1029 C CA . LEU A 1 131 ? 7.953 -1.841 -12.368 1.00 97.62 131 LEU A CA 1
ATOM 1030 C C . LEU A 1 131 ? 6.695 -1.678 -13.218 1.00 97.62 131 LEU A C 1
ATOM 1032 O O . LEU A 1 131 ? 6.301 -2.583 -13.965 1.00 97.62 131 LEU A O 1
ATOM 1036 N N . LYS A 1 132 ? 6.066 -0.508 -13.121 1.00 98.06 132 LYS A N 1
ATOM 1037 C CA . LYS A 1 132 ? 4.816 -0.187 -13.816 1.00 98.06 132 LYS A CA 1
ATOM 1038 C C . LYS A 1 132 ? 4.871 1.201 -14.447 1.00 98.06 132 LYS A C 1
ATOM 1040 O O . LYS A 1 132 ? 5.729 2.026 -14.149 1.00 98.06 132 LYS A O 1
ATOM 1045 N N . LYS A 1 133 ? 3.921 1.460 -15.345 1.00 97.62 133 LYS A N 1
ATOM 1046 C CA . LYS A 1 133 ? 3.519 2.830 -15.684 1.00 97.62 133 LYS A CA 1
ATOM 1047 C C . LYS A 1 133 ? 2.542 3.314 -14.620 1.00 97.62 133 LYS A C 1
ATOM 1049 O O . LYS A 1 133 ? 1.744 2.512 -14.142 1.00 97.62 133 LYS A O 1
ATOM 10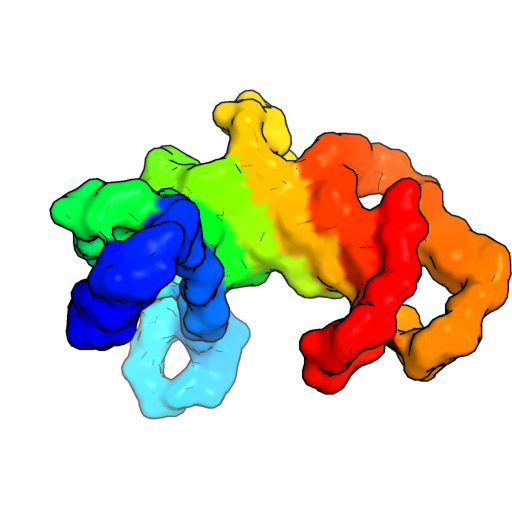54 N N . VAL A 1 134 ? 2.521 4.620 -14.358 1.00 95.94 134 VAL A N 1
ATOM 1055 C CA . VAL A 1 134 ? 1.543 5.249 -13.444 1.00 95.94 134 VAL A CA 1
ATOM 1056 C C . VAL A 1 134 ? 0.094 4.987 -13.882 1.00 95.94 134 VAL A C 1
ATOM 1058 O O . VAL A 1 134 ? -0.804 4.921 -13.059 1.00 95.94 134 VAL A O 1
ATOM 1061 N N . SER A 1 135 ? -0.155 4.764 -15.178 1.00 96.38 135 SER A N 1
ATOM 1062 C CA . SER A 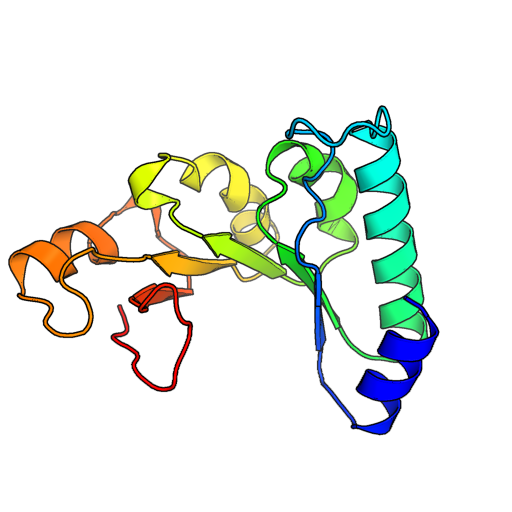1 135 ? -1.488 4.397 -15.677 1.00 96.38 135 SER A CA 1
ATOM 1063 C C . SER A 1 135 ? -1.954 2.991 -15.271 1.00 96.38 135 SER A C 1
ATOM 1065 O O . SER A 1 135 ? -3.077 2.628 -15.608 1.00 96.38 135 SER A O 1
ATOM 1067 N N . LEU A 1 136 ? -1.083 2.184 -14.646 1.00 96.44 136 LEU A N 1
ATOM 1068 C CA . LEU A 1 136 ? -1.350 0.825 -14.161 1.00 96.44 136 LEU A CA 1
ATOM 1069 C C . LEU A 1 136 ? -2.031 -0.096 -15.189 1.00 96.44 136 LEU A C 1
ATOM 1071 O O . LEU A 1 136 ? -2.856 -0.940 -14.851 1.00 96.44 136 LEU A O 1
ATOM 1075 N N . ASP A 1 137 ? -1.659 0.032 -16.465 1.00 96.56 137 ASP A N 1
ATOM 1076 C CA . ASP A 1 137 ? -2.205 -0.819 -17.522 1.00 96.56 137 ASP A CA 1
ATOM 1077 C C . ASP A 1 137 ? -1.561 -2.219 -17.539 1.00 96.56 137 ASP A C 1
ATOM 1079 O O . ASP A 1 137 ? -0.878 -2.623 -16.600 1.00 96.56 137 ASP A O 1
ATOM 1083 N N . GLY A 1 138 ? -1.775 -2.993 -18.605 1.00 96.94 138 GLY A N 1
ATOM 1084 C CA . GLY A 1 138 ? -1.279 -4.368 -18.694 1.00 96.94 138 GLY A CA 1
ATOM 1085 C C . GLY A 1 138 ? 0.249 -4.531 -18.726 1.00 96.94 138 GLY A C 1
ATOM 1086 O O . GLY A 1 138 ? 0.720 -5.654 -18.567 1.00 96.94 138 GLY A O 1
ATOM 1087 N N . TRP A 1 139 ? 1.041 -3.469 -18.927 1.00 97.69 139 TRP A N 1
ATOM 1088 C CA . TRP A 1 139 ? 2.503 -3.593 -18.964 1.00 97.69 139 TRP A CA 1
ATOM 1089 C C . TRP A 1 139 ? 3.083 -3.828 -17.567 1.00 97.69 139 TRP A C 1
ATOM 1091 O O . TRP A 1 139 ? 2.693 -3.158 -16.614 1.00 97.69 139 TRP A O 1
ATOM 1101 N N . ILE A 1 140 ? 4.031 -4.752 -17.448 1.00 97.25 140 ILE A N 1
ATOM 1102 C CA . ILE A 1 140 ? 4.724 -5.092 -16.205 1.00 97.25 140 ILE A CA 1
ATOM 1103 C C . ILE A 1 140 ? 6.165 -5.486 -16.526 1.00 97.25 140 ILE A C 1
ATOM 1105 O O . ILE A 1 140 ? 6.408 -6.177 -17.516 1.00 97.25 140 ILE A O 1
ATOM 1109 N N . ASP A 1 141 ? 7.101 -5.078 -15.676 1.00 97.12 141 ASP A N 1
ATOM 1110 C CA . ASP A 1 141 ? 8.465 -5.601 -15.673 1.00 97.12 141 ASP A CA 1
ATOM 1111 C C . ASP A 1 141 ? 8.845 -5.992 -14.240 1.00 97.12 141 ASP A C 1
ATOM 1113 O O . ASP A 1 141 ? 8.916 -5.140 -13.359 1.00 97.12 141 ASP A O 1
ATOM 1117 N N . ALA A 1 142 ? 9.008 -7.288 -13.981 1.00 95.00 142 ALA A N 1
ATOM 1118 C CA . ALA A 1 142 ? 9.265 -7.801 -12.638 1.00 95.00 142 ALA A CA 1
ATOM 1119 C C . ALA A 1 142 ? 10.752 -7.710 -12.271 1.00 95.00 142 ALA A C 1
ATOM 1121 O O . ALA A 1 142 ? 11.629 -7.928 -13.121 1.00 95.00 142 ALA A O 1
ATOM 1122 N N . CYS A 1 143 ? 11.007 -7.419 -10.998 1.00 92.19 143 CYS A N 1
ATOM 1123 C CA . CYS A 1 143 ? 12.232 -7.811 -10.322 1.00 92.19 143 CYS A CA 1
ATOM 1124 C C . CYS A 1 143 ? 12.096 -9.297 -9.912 1.00 92.19 143 CYS A C 1
ATOM 1126 O O . CYS A 1 143 ? 13.123 -9.994 -9.987 1.00 92.19 143 CYS A O 1
#

Sequence (143 aa):
MLKRLDREASMMRDGVDTDNTDAYNNENGLNLTMEDAVSYVTFLAEAAHARNPSIGLENSRNIVPSVLDEVQWQFNEQCVVYREFSTFRPFIAAGKPVFHIEYPSSAPTINATTKAQYCNNSRETGFSTILKKVSLDGWIDAC